Protein AF-A0A8K0HUR5-F1 (afdb_monomer)

pLDDT: mean 83.55, std 10.86, range [45.22, 94.12]

Sequence (112 aa):
MFEAMARDRLAAKKRKRFRTLLDRVYTGRDYFSAVRLILPALDRERGSYGLKESALAAALVDALGLAKDSPDALRLINWRKGGARSGANAGNFALVAAEKIGFLVLSFPPLE

Mean predicted aligned error: 7.66 Å

InterPro domains:
  IPR012308 DNA ligase, ATP-dependent, N-terminal [PF04675] (2-99)
  IPR029710 DNA ligase 4 [PTHR45997] (1-100)
  IPR036599 DNA ligase, ATP-dependent, N-terminal domain superfamily [G3DSA:1.10.3260.10] (1-102)

Foldseek 3Di:
DVVVLVPDPDPVVNVVVVVVCCVPPVVPHDCPVVVCVVCVVPDPVDDDPPDDQQNVLVVLCVVLVPDCPDPLSVCSNQQQDDDPPNPPRRPPNVVSSCVSVVVSVVVDDDDD

Structure (mmCIF, N/CA/C/O backbone):
data_AF-A0A8K0HUR5-F1
#
_entry.id   AF-A0A8K0HUR5-F1
#
loop_
_atom_site.group_PDB
_atom_site.id
_atom_site.type_symbol
_atom_site.label_atom_id
_atom_site.label_alt_id
_atom_site.label_comp_id
_atom_site.label_asym_id
_atom_site.label_entity_id
_atom_site.label_seq_id
_atom_site.pdbx_PDB_ins_code
_atom_site.Cartn_x
_atom_site.Cartn_y
_atom_site.Cartn_z
_atom_site.occupancy
_atom_site.B_iso_or_equiv
_atom_site.auth_seq_id
_atom_site.auth_comp_id
_atom_site.auth_asym_id
_atom_site.auth_atom_id
_atom_site.pdbx_PDB_model_num
ATOM 1 N N . MET A 1 1 ? -4.323 11.394 2.503 1.00 80.44 1 MET A N 1
ATOM 2 C CA . MET A 1 1 ? -4.486 11.403 3.984 1.00 80.44 1 MET A CA 1
ATOM 3 C C . MET A 1 1 ? -3.459 10.507 4.682 1.00 80.44 1 MET A C 1
ATOM 5 O O . MET A 1 1 ? -2.718 11.036 5.505 1.00 80.44 1 MET A O 1
ATOM 9 N N . PHE A 1 2 ? -3.343 9.219 4.332 1.00 84.44 2 PHE A N 1
ATOM 10 C CA . PHE A 1 2 ? -2.330 8.316 4.911 1.00 84.44 2 PHE A CA 1
ATOM 11 C C . PHE A 1 2 ? -0.881 8.774 4.692 1.00 84.44 2 PHE A C 1
ATOM 13 O O . PHE A 1 2 ? -0.094 8.738 5.630 1.00 84.44 2 PHE A O 1
ATOM 20 N N . GLU A 1 3 ? -0.545 9.327 3.524 1.00 86.44 3 GLU A N 1
ATOM 21 C CA . GLU A 1 3 ? 0.781 9.924 3.286 1.00 86.44 3 GLU A CA 1
ATOM 22 C C . GLU A 1 3 ? 1.091 11.077 4.251 1.00 86.44 3 GLU A C 1
ATOM 24 O O . GLU A 1 3 ? 2.185 11.175 4.805 1.00 86.44 3 GLU A O 1
ATOM 29 N N . ALA A 1 4 ? 0.101 11.934 4.515 1.00 85.31 4 ALA A N 1
ATOM 30 C CA . ALA A 1 4 ? 0.247 13.029 5.467 1.00 85.31 4 ALA A CA 1
ATOM 31 C C . ALA A 1 4 ? 0.403 12.510 6.908 1.00 85.31 4 ALA A C 1
ATOM 33 O O . ALA A 1 4 ? 1.169 13.078 7.681 1.00 85.31 4 ALA A O 1
ATOM 34 N N . MET A 1 5 ? -0.272 11.409 7.263 1.00 87.88 5 MET A N 1
ATOM 35 C CA . MET A 1 5 ? -0.074 10.735 8.552 1.00 87.88 5 MET A CA 1
ATOM 36 C C . MET A 1 5 ? 1.300 10.070 8.672 1.00 87.88 5 MET A C 1
ATOM 38 O O . MET A 1 5 ? 1.860 10.062 9.766 1.00 87.88 5 MET A O 1
ATOM 42 N N . ALA A 1 6 ? 1.844 9.516 7.584 1.00 87.12 6 ALA A N 1
ATOM 43 C CA . ALA A 1 6 ? 3.176 8.911 7.573 1.00 87.12 6 ALA A CA 1
ATOM 44 C C . ALA A 1 6 ? 4.271 9.955 7.846 1.00 87.12 6 ALA A C 1
ATOM 46 O O . ALA A 1 6 ? 5.252 9.661 8.525 1.00 87.12 6 ALA A O 1
ATOM 47 N N . ARG A 1 7 ? 4.067 11.195 7.380 1.00 88.44 7 ARG A N 1
ATOM 48 C CA . ARG A 1 7 ? 4.971 12.333 7.623 1.00 88.44 7 ARG A CA 1
ATOM 49 C C . ARG A 1 7 ? 4.824 12.942 9.022 1.00 88.44 7 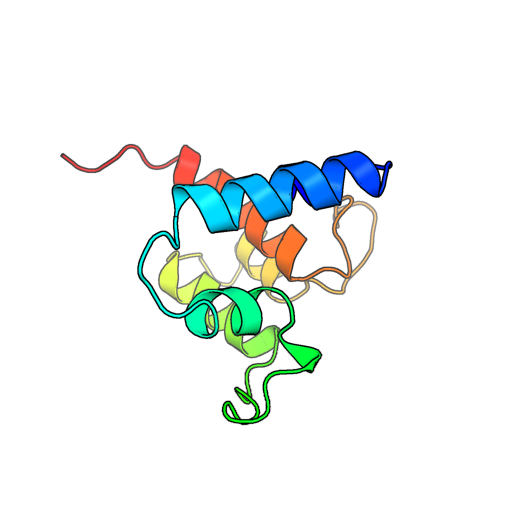ARG A C 1
ATOM 51 O O . ARG A 1 7 ? 5.770 13.539 9.536 1.00 88.44 7 ARG A O 1
ATOM 58 N N . ASP A 1 8 ? 3.658 12.812 9.655 1.00 92.44 8 ASP A N 1
ATOM 59 C CA . ASP A 1 8 ? 3.432 13.346 10.998 1.00 92.44 8 ASP A CA 1
ATOM 60 C C . ASP A 1 8 ? 4.230 12.564 12.050 1.00 92.44 8 ASP A C 1
ATOM 62 O O . ASP A 1 8 ? 4.051 11.362 12.232 1.00 92.44 8 ASP A O 1
ATOM 66 N N . ARG A 1 9 ? 5.063 13.261 12.827 1.00 88.81 9 ARG A N 1
ATOM 67 C CA . ARG A 1 9 ? 5.827 12.642 13.927 1.00 88.81 9 ARG A CA 1
ATOM 68 C C . ARG A 1 9 ? 5.035 12.537 15.232 1.00 88.81 9 ARG A C 1
ATOM 70 O O . ARG A 1 9 ? 5.262 11.633 16.026 1.00 88.81 9 ARG A O 1
ATOM 77 N N . LEU A 1 10 ? 4.076 13.441 15.448 1.00 94.12 10 LEU A N 1
ATOM 78 C CA . LEU A 1 10 ? 3.293 13.506 16.683 1.00 94.12 10 LEU A CA 1
ATOM 79 C C . LEU A 1 10 ? 2.037 12.639 16.594 1.00 94.12 10 LEU A C 1
ATOM 81 O O . LEU A 1 10 ? 1.191 12.837 15.718 1.00 94.12 10 LEU A O 1
ATOM 85 N N . ALA A 1 11 ? 1.852 11.755 17.575 1.00 92.19 11 ALA A N 1
ATOM 86 C CA . ALA A 1 11 ? 0.677 10.890 17.658 1.00 92.19 11 ALA A CA 1
ATOM 87 C C . ALA A 1 11 ? -0.645 11.684 17.701 1.00 92.19 11 ALA A C 1
ATOM 89 O O . ALA A 1 11 ? -1.638 11.265 17.110 1.00 92.19 11 ALA A O 1
ATOM 90 N N . ALA A 1 12 ? -0.656 12.866 18.327 1.00 93.88 12 ALA A N 1
ATOM 91 C CA . ALA A 1 12 ? -1.828 13.744 18.355 1.00 93.88 12 ALA A CA 1
ATOM 92 C C . ALA A 1 12 ? -2.264 14.201 16.951 1.00 93.88 12 ALA A C 1
ATOM 94 O O . ALA A 1 12 ? -3.458 14.203 16.651 1.00 93.88 12 ALA A O 1
ATOM 95 N N . LYS A 1 13 ? -1.308 14.520 16.064 1.00 93.25 13 LYS A N 1
ATOM 96 C CA . LYS A 1 13 ? -1.599 14.902 14.672 1.00 93.25 13 LYS A CA 1
ATOM 97 C C . LYS A 1 13 ? -2.160 13.719 13.882 1.00 93.25 13 LYS A C 1
ATOM 99 O O . LYS A 1 13 ? -3.190 13.868 13.227 1.00 93.25 13 LYS A O 1
ATOM 104 N N . LYS A 1 14 ? -1.566 12.529 14.044 1.00 91.50 14 LYS A N 1
ATOM 105 C CA . LYS A 1 14 ? -2.075 11.282 13.445 1.00 91.50 14 LYS A CA 1
ATOM 106 C C . LYS A 1 14 ? -3.521 11.002 13.868 1.00 91.50 14 LYS A C 1
ATOM 108 O O . LYS A 1 14 ? -4.373 10.793 13.009 1.00 91.50 14 LYS A O 1
ATOM 113 N N . ARG A 1 15 ? -3.820 11.084 15.172 1.00 91.56 15 ARG A N 1
ATOM 114 C CA . ARG A 1 15 ? -5.182 10.910 15.713 1.00 91.56 15 ARG A CA 1
ATOM 115 C C . ARG A 1 15 ? -6.160 11.946 15.169 1.00 91.56 15 ARG A C 1
ATOM 117 O O . ARG A 1 15 ? -7.272 11.583 14.803 1.00 91.56 15 ARG A O 1
ATOM 124 N N . LYS A 1 16 ? -5.750 13.217 15.082 1.00 92.38 16 LYS A N 1
ATOM 125 C CA . LYS A 1 16 ? -6.583 14.283 14.509 1.00 92.38 16 LYS A CA 1
ATOM 126 C C . LYS A 1 16 ? -6.950 13.970 13.058 1.00 92.38 16 LYS A C 1
ATOM 128 O O . LYS A 1 16 ? -8.125 14.017 12.720 1.00 92.38 16 LYS A O 1
ATOM 133 N N . ARG A 1 17 ? -5.975 13.592 12.222 1.00 90.12 17 ARG A N 1
ATOM 134 C CA . ARG A 1 17 ? -6.232 13.221 10.819 1.00 90.12 17 ARG A CA 1
ATOM 135 C C . ARG A 1 17 ? -7.144 12.006 10.697 1.00 90.12 17 ARG A C 1
ATOM 137 O O . ARG A 1 17 ? -8.054 12.033 9.878 1.00 90.12 17 ARG A O 1
ATOM 144 N N . PHE A 1 18 ? -6.912 10.974 11.507 1.00 88.62 18 PHE A N 1
ATOM 145 C CA . PHE A 1 18 ? -7.756 9.780 11.533 1.00 88.62 18 PHE A CA 1
ATOM 146 C C . PHE A 1 18 ? -9.204 10.112 11.901 1.00 88.62 18 PHE A C 1
ATOM 148 O O . PHE A 1 18 ? -10.113 9.730 11.172 1.00 88.62 18 PHE A O 1
ATOM 155 N N . ARG A 1 19 ? -9.414 10.912 12.954 1.00 88.81 19 ARG A N 1
ATOM 156 C CA . ARG A 1 19 ? -10.748 11.394 13.334 1.00 88.81 19 ARG A CA 1
ATOM 157 C C . ARG A 1 19 ? -11.422 12.137 12.179 1.00 88.81 19 ARG A C 1
ATOM 159 O O . ARG A 1 19 ? -12.532 11.802 11.802 1.00 88.81 19 ARG A O 1
ATOM 166 N N . THR A 1 20 ? -10.706 13.065 11.543 1.00 90.06 20 THR A N 1
ATOM 167 C CA . THR A 1 20 ? -11.230 13.805 10.387 1.00 90.06 20 THR A CA 1
ATOM 168 C C . THR A 1 20 ? -11.625 12.897 9.216 1.00 90.06 20 THR A C 1
ATOM 170 O O . THR A 1 20 ? -12.572 13.226 8.512 1.00 90.06 20 THR A O 1
ATOM 173 N N . LEU A 1 21 ? -10.933 11.775 8.982 1.00 86.44 21 LEU A N 1
ATOM 174 C CA . LEU A 1 21 ? -11.336 10.809 7.951 1.00 86.44 21 LEU A CA 1
ATOM 175 C C . LEU A 1 21 ? -12.665 10.140 8.308 1.00 86.44 21 LEU A C 1
ATOM 177 O O . LEU A 1 21 ? -13.554 10.095 7.460 1.00 86.44 21 LEU A O 1
ATOM 181 N N . LEU A 1 22 ? -12.799 9.638 9.538 1.00 86.00 22 LEU A N 1
ATOM 182 C CA . LEU A 1 22 ? -14.029 8.980 9.982 1.00 86.00 22 LEU A CA 1
ATOM 183 C C . LEU A 1 22 ? -15.218 9.947 9.925 1.00 86.00 22 LEU A C 1
ATOM 185 O O . LEU A 1 22 ? -16.229 9.630 9.305 1.00 86.00 22 LEU A O 1
ATOM 189 N N . ASP A 1 23 ? -15.035 11.157 10.457 1.00 86.19 23 ASP A N 1
ATOM 190 C CA . ASP A 1 23 ? -16.083 12.177 10.565 1.00 86.19 23 ASP A CA 1
ATOM 191 C C . ASP A 1 23 ? -16.485 12.799 9.219 1.00 86.19 23 ASP A C 1
ATOM 193 O O . ASP A 1 23 ? -17.532 13.429 9.133 1.00 86.19 23 ASP A O 1
ATOM 197 N N . ARG A 1 24 ? -15.654 12.705 8.170 1.00 84.44 24 ARG A N 1
ATOM 198 C CA . ARG A 1 24 ? -15.970 13.291 6.851 1.00 84.44 24 ARG A CA 1
ATOM 199 C C . ARG A 1 24 ? -16.376 12.271 5.800 1.00 84.44 24 ARG A C 1
ATOM 201 O O . ARG A 1 24 ? -17.156 12.605 4.919 1.00 84.44 24 ARG A O 1
ATOM 208 N N . VAL A 1 25 ? -15.805 11.068 5.837 1.00 81.50 25 VAL A N 1
ATOM 209 C CA . VAL A 1 25 ? -15.978 10.072 4.765 1.00 81.50 25 VAL A CA 1
ATOM 210 C C . VAL A 1 25 ? -16.991 8.995 5.156 1.00 81.50 25 VAL A C 1
ATOM 212 O O . VAL A 1 25 ? -17.767 8.532 4.314 1.00 81.50 25 VAL A O 1
ATOM 215 N N . TYR A 1 26 ? -17.012 8.621 6.436 1.00 79.44 26 TYR A N 1
ATOM 216 C CA . TYR A 1 26 ? -17.796 7.498 6.954 1.00 79.44 26 TYR A CA 1
ATOM 217 C C . TYR A 1 26 ? -18.990 7.935 7.817 1.00 79.44 26 TYR A C 1
ATOM 219 O O . TYR A 1 26 ? -19.506 7.150 8.606 1.00 79.44 26 TYR A O 1
ATOM 227 N N . THR A 1 27 ? -19.491 9.159 7.635 1.00 75.94 27 THR A N 1
ATOM 228 C CA . THR A 1 27 ? -20.730 9.607 8.286 1.00 75.94 27 THR A CA 1
ATOM 229 C C . THR A 1 27 ? -21.912 8.735 7.862 1.00 75.94 27 THR A C 1
ATOM 231 O O . THR A 1 27 ? -22.207 8.597 6.677 1.00 75.94 27 THR A O 1
ATOM 234 N N . GLY A 1 28 ? -22.575 8.110 8.840 1.00 72.88 28 GLY A N 1
ATOM 235 C CA . GLY A 1 28 ? -23.767 7.284 8.611 1.00 72.88 28 GLY A CA 1
ATOM 236 C C . GLY A 1 28 ? -23.515 5.938 7.919 1.00 72.88 28 GLY A C 1
ATOM 237 O O . GLY A 1 28 ? -24.466 5.321 7.448 1.00 72.88 28 GLY A O 1
ATOM 238 N N . ARG A 1 29 ? -22.261 5.475 7.839 1.00 73.88 29 ARG A N 1
ATOM 239 C CA . ARG A 1 29 ? -21.890 4.166 7.278 1.00 73.88 29 ARG A CA 1
ATOM 240 C C . ARG A 1 29 ? -21.129 3.331 8.299 1.00 73.88 29 ARG A C 1
ATOM 242 O O . ARG A 1 29 ? -20.542 3.863 9.235 1.00 73.88 29 ARG A O 1
ATOM 249 N N . ASP A 1 30 ? -21.117 2.020 8.087 1.00 82.75 30 ASP A N 1
ATOM 250 C CA .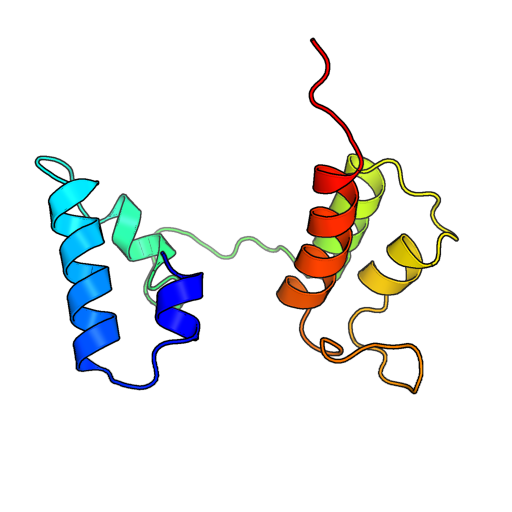 ASP A 1 30 ? -20.286 1.115 8.873 1.00 82.75 30 ASP A CA 1
ATOM 251 C C . ASP A 1 30 ? -18.792 1.424 8.661 1.00 82.75 30 ASP A C 1
ATOM 253 O O . ASP A 1 30 ? -18.293 1.520 7.532 1.00 82.75 30 ASP A O 1
ATOM 257 N N . TYR A 1 31 ? -18.073 1.581 9.771 1.00 85.75 31 TYR A N 1
ATOM 258 C CA . TYR A 1 31 ? -16.641 1.853 9.793 1.00 85.75 31 TYR A CA 1
ATOM 259 C C . TYR A 1 31 ? -15.802 0.629 9.433 1.00 85.75 31 TYR A C 1
ATOM 261 O O . TYR A 1 31 ? -14.629 0.785 9.086 1.00 85.75 31 TYR A O 1
ATOM 269 N N . PHE A 1 32 ? -16.365 -0.579 9.489 1.00 87.06 32 PHE A N 1
ATOM 270 C CA . PHE A 1 32 ? -15.628 -1.820 9.267 1.00 87.06 32 PHE A CA 1
ATOM 271 C C . PHE A 1 32 ? -14.916 -1.858 7.905 1.00 87.06 32 PHE A C 1
ATOM 273 O O . PHE A 1 32 ? -13.765 -2.288 7.800 1.00 87.06 32 PHE A O 1
ATOM 280 N N . SER A 1 33 ? -15.547 -1.327 6.853 1.00 86.31 33 SER A N 1
ATOM 281 C CA . SER A 1 33 ? -14.950 -1.201 5.513 1.00 86.31 33 SER A CA 1
ATOM 282 C C . SER A 1 33 ? -13.708 -0.303 5.479 1.00 86.31 33 SER A C 1
ATOM 284 O O . SER A 1 33 ? -12.769 -0.591 4.742 1.00 86.31 33 SER A O 1
ATOM 286 N N . ALA A 1 34 ? -13.658 0.743 6.309 1.00 86.31 34 ALA A N 1
ATOM 287 C CA . ALA A 1 34 ? -12.481 1.599 6.445 1.00 86.31 34 ALA A CA 1
ATOM 288 C C . ALA A 1 34 ? -11.406 0.933 7.307 1.00 86.31 34 ALA A C 1
ATOM 290 O O . ALA A 1 34 ? -10.234 0.870 6.938 1.00 86.31 34 ALA A O 1
ATOM 291 N N . VAL A 1 35 ? -11.815 0.451 8.483 1.00 87.81 35 VAL A N 1
ATOM 292 C CA . VAL A 1 35 ? -10.911 -0.012 9.539 1.00 87.81 35 VAL A CA 1
ATOM 293 C C . VAL A 1 35 ? -10.112 -1.224 9.079 1.00 87.81 35 VAL A C 1
ATOM 295 O O . VAL A 1 35 ? -8.912 -1.269 9.344 1.00 87.81 35 VAL A O 1
ATOM 298 N N . ARG A 1 36 ? -10.714 -2.140 8.310 1.00 90.31 36 ARG A N 1
ATOM 299 C CA . ARG A 1 36 ? -10.001 -3.310 7.774 1.00 90.31 36 ARG A CA 1
ATOM 300 C C . ARG A 1 36 ? -8.829 -2.946 6.853 1.00 90.31 36 ARG A C 1
ATOM 302 O O . ARG A 1 36 ? -7.828 -3.645 6.828 1.00 90.31 36 ARG A O 1
ATOM 309 N N . LEU A 1 37 ? -8.913 -1.823 6.132 1.00 88.56 37 LEU A N 1
ATOM 310 C CA . LEU A 1 37 ? -7.823 -1.338 5.273 1.00 88.56 37 LEU A CA 1
ATOM 311 C C . LEU A 1 37 ? -6.731 -0.618 6.074 1.00 88.56 37 LEU A C 1
ATOM 313 O O . LEU A 1 37 ? -5.573 -0.590 5.668 1.00 88.56 37 LEU A O 1
ATOM 317 N N . ILE A 1 38 ? -7.101 -0.018 7.206 1.00 88.69 38 ILE A N 1
ATOM 318 C CA . ILE A 1 38 ? -6.191 0.747 8.070 1.00 88.69 38 ILE A CA 1
ATOM 319 C C . ILE A 1 38 ? -5.409 -0.183 8.995 1.00 88.69 38 ILE A C 1
ATOM 321 O O . ILE A 1 38 ? -4.232 0.054 9.262 1.00 88.69 38 ILE A O 1
ATOM 325 N N . LEU A 1 39 ? -6.061 -1.244 9.468 1.00 88.94 39 LEU A N 1
ATOM 326 C CA . LEU A 1 39 ? -5.499 -2.265 10.343 1.00 88.94 39 LEU A CA 1
ATOM 327 C C . LEU A 1 39 ? -5.606 -3.643 9.674 1.00 88.94 39 LEU A C 1
ATOM 329 O O . LEU A 1 39 ? -6.279 -4.526 10.205 1.00 88.94 39 LEU A O 1
ATOM 333 N N . PRO A 1 40 ? -4.926 -3.860 8.533 1.00 89.31 40 PRO A N 1
ATOM 334 C CA . PRO A 1 40 ? -5.055 -5.100 7.767 1.00 89.31 40 PRO A CA 1
ATOM 335 C C . PRO A 1 40 ? -4.612 -6.336 8.557 1.00 89.31 40 PRO A C 1
ATOM 337 O O . PRO A 1 40 ? -5.137 -7.418 8.343 1.00 89.31 40 PRO A O 1
ATOM 340 N N . ALA A 1 41 ? -3.697 -6.181 9.521 1.00 88.19 41 ALA A N 1
ATOM 341 C CA . ALA A 1 41 ? -3.256 -7.271 10.394 1.00 88.19 41 ALA A CA 1
ATOM 342 C C . ALA A 1 41 ? -4.350 -7.790 11.349 1.00 88.19 41 ALA A C 1
ATOM 344 O O . ALA A 1 41 ? -4.192 -8.860 11.932 1.00 88.19 41 ALA A O 1
ATOM 345 N N . LEU A 1 42 ? -5.430 -7.027 11.544 1.00 89.75 42 LEU A N 1
ATOM 346 C CA . LEU A 1 42 ? -6.572 -7.416 12.373 1.00 89.75 42 LEU A CA 1
ATOM 347 C C . LEU A 1 42 ? -7.765 -7.913 11.542 1.00 89.75 42 LEU A C 1
ATOM 349 O O . LEU A 1 42 ? -8.764 -8.326 12.131 1.00 89.75 42 LEU A O 1
ATOM 353 N N . ASP A 1 43 ? -7.685 -7.883 10.207 1.00 89.88 43 ASP A N 1
ATOM 354 C CA . ASP A 1 43 ? -8.724 -8.443 9.341 1.00 89.88 43 ASP A CA 1
ATOM 355 C C . 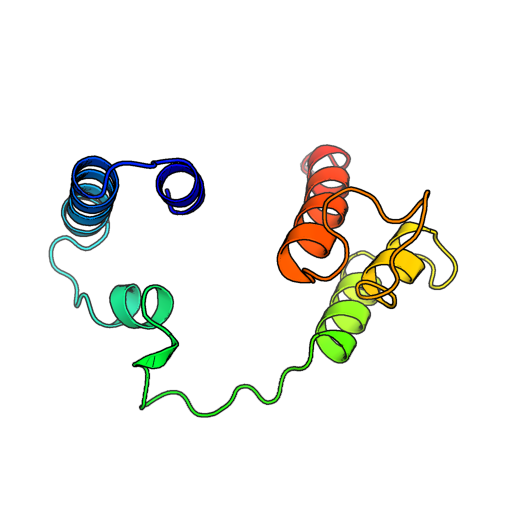ASP A 1 43 ? -8.640 -9.977 9.369 1.00 89.88 43 ASP A C 1
ATOM 357 O O . ASP A 1 43 ? -7.628 -10.566 8.991 1.00 89.88 43 ASP A O 1
ATOM 361 N N . ARG A 1 44 ? -9.698 -10.616 9.877 1.00 88.69 44 ARG A N 1
ATOM 362 C CA . ARG A 1 44 ? -9.819 -12.079 9.984 1.00 88.69 44 ARG A CA 1
ATOM 363 C C . ARG A 1 44 ? -10.817 -12.674 8.996 1.00 88.69 44 ARG A C 1
ATOM 365 O O . ARG A 1 44 ? -10.793 -13.881 8.788 1.00 88.69 44 ARG A O 1
ATOM 372 N N . GLU A 1 45 ? -11.704 -11.858 8.426 1.00 90.00 45 GLU A N 1
ATOM 373 C CA . GLU A 1 45 ? -12.673 -12.328 7.426 1.00 90.00 45 GLU A CA 1
ATOM 374 C C . GLU A 1 45 ? -11.988 -12.544 6.085 1.00 90.00 45 GLU A C 1
ATOM 376 O O . GLU A 1 45 ? -12.324 -13.455 5.327 1.00 90.00 45 GLU A O 1
ATOM 381 N N . ARG A 1 46 ? -11.007 -11.692 5.787 1.00 85.00 46 ARG A N 1
ATOM 382 C CA . ARG A 1 46 ? -10.262 -11.767 4.549 1.00 85.00 46 ARG A CA 1
ATOM 383 C C . ARG A 1 46 ? -9.065 -12.695 4.733 1.00 85.00 46 ARG A C 1
ATOM 385 O O . ARG A 1 46 ? -8.115 -12.378 5.441 1.00 85.00 46 ARG A O 1
ATOM 392 N N . GLY A 1 47 ? -9.125 -13.862 4.093 1.00 85.19 47 GLY A N 1
ATOM 393 C CA . GLY A 1 47 ? -7.998 -14.792 4.033 1.00 85.19 47 GLY A CA 1
ATOM 394 C C . GLY A 1 47 ? -6.766 -14.183 3.348 1.00 85.19 47 GLY A C 1
ATOM 395 O O . GLY A 1 47 ? -6.790 -13.060 2.841 1.00 85.19 47 GLY A O 1
ATOM 396 N N . SER A 1 48 ? -5.669 -14.944 3.302 1.00 82.75 48 SER A N 1
ATOM 397 C CA . SER A 1 48 ? -4.463 -14.515 2.584 1.00 82.75 48 SER A CA 1
ATOM 398 C C . SER A 1 48 ? -4.773 -14.250 1.112 1.00 82.75 48 SER A C 1
ATOM 400 O O . SER A 1 48 ? -5.354 -15.094 0.434 1.00 82.75 48 SER A O 1
ATOM 402 N N . TYR A 1 49 ? -4.314 -13.108 0.597 1.00 87.94 49 TYR A N 1
ATOM 403 C CA . TYR A 1 49 ? -4.431 -12.798 -0.828 1.00 87.94 49 TYR A CA 1
ATOM 404 C C . TYR A 1 49 ? -3.591 -13.729 -1.713 1.00 87.94 49 TYR A C 1
ATOM 406 O O . TYR A 1 49 ? -3.792 -13.758 -2.921 1.00 87.94 49 TYR A O 1
ATOM 414 N N . GLY A 1 50 ? -2.601 -14.435 -1.151 1.00 86.88 50 GLY A N 1
ATOM 415 C CA . GLY A 1 50 ? -1.669 -15.258 -1.933 1.00 86.88 50 GLY A CA 1
ATOM 416 C C . GLY A 1 50 ? -0.784 -14.459 -2.903 1.00 86.88 50 GLY A C 1
ATOM 417 O O . GLY A 1 50 ? -0.085 -15.047 -3.725 1.00 86.88 50 GLY A O 1
ATOM 418 N N . LEU A 1 51 ? -0.789 -13.126 -2.809 1.00 89.31 51 LEU A N 1
ATOM 419 C CA . LEU A 1 51 ? -0.060 -12.231 -3.702 1.00 89.31 51 LEU A CA 1
ATOM 420 C C . LEU A 1 51 ? 1.337 -11.941 -3.154 1.00 89.31 51 LEU A C 1
ATOM 422 O O . LEU A 1 51 ? 1.494 -11.361 -2.081 1.00 89.31 51 LEU A O 1
ATOM 426 N N . LYS A 1 52 ? 2.354 -12.325 -3.927 1.00 92.12 52 LYS A N 1
ATOM 427 C CA . LYS A 1 52 ? 3.756 -11.965 -3.685 1.00 92.12 52 LYS A CA 1
ATOM 428 C C . LYS A 1 52 ? 4.138 -10.751 -4.523 1.00 92.12 52 LYS A C 1
ATOM 430 O O . LYS A 1 52 ? 3.577 -10.520 -5.594 1.00 92.12 52 LYS A O 1
ATOM 435 N N . GLU A 1 53 ? 5.161 -10.025 -4.089 1.00 93.06 53 GLU A N 1
ATOM 436 C CA . GLU A 1 53 ? 5.656 -8.835 -4.787 1.00 93.06 53 GLU A CA 1
ATOM 437 C C . GLU A 1 53 ? 6.140 -9.154 -6.208 1.00 93.06 53 GLU A C 1
ATOM 439 O O . GLU A 1 53 ? 6.022 -8.318 -7.094 1.00 93.06 53 GLU A O 1
ATOM 444 N N . SER A 1 54 ? 6.630 -10.373 -6.461 1.00 90.56 54 SER A N 1
ATOM 445 C CA . SER A 1 54 ? 7.026 -10.813 -7.806 1.00 90.56 54 SER A CA 1
ATOM 446 C C . SER A 1 54 ? 5.848 -10.894 -8.779 1.00 90.56 54 SER A C 1
ATOM 448 O O . SER A 1 54 ? 5.972 -10.466 -9.923 1.00 90.56 54 SER A O 1
ATOM 450 N N . ALA A 1 55 ? 4.703 -11.412 -8.326 1.00 93.12 55 ALA A N 1
ATOM 451 C CA . ALA A 1 55 ? 3.490 -11.484 -9.136 1.00 93.12 55 ALA A CA 1
ATOM 452 C C . ALA A 1 55 ? 2.919 -10.082 -9.389 1.00 93.12 55 ALA A C 1
ATOM 454 O O . ALA A 1 55 ? 2.526 -9.768 -10.508 1.00 93.12 55 ALA A O 1
ATOM 455 N N . LEU A 1 56 ? 2.950 -9.215 -8.370 1.00 93.31 56 LEU A N 1
ATOM 456 C CA . LEU A 1 56 ? 2.557 -7.812 -8.512 1.00 93.31 56 LEU A CA 1
ATOM 457 C C . LEU A 1 56 ? 3.469 -7.055 -9.485 1.00 93.31 56 LEU A C 1
ATOM 459 O O . LEU A 1 56 ? 2.973 -6.289 -10.300 1.00 93.31 56 LEU A O 1
ATOM 463 N N . ALA A 1 57 ? 4.785 -7.278 -9.437 1.00 92.25 57 ALA A N 1
ATOM 464 C CA . ALA A 1 57 ? 5.726 -6.655 -10.363 1.00 92.25 57 ALA A CA 1
ATOM 465 C C . ALA A 1 57 ? 5.428 -7.040 -11.819 1.00 92.25 57 ALA A C 1
ATOM 467 O O . ALA A 1 57 ? 5.381 -6.161 -12.673 1.00 92.25 57 ALA A O 1
ATOM 468 N N . ALA A 1 58 ? 5.188 -8.328 -12.088 1.00 91.88 58 ALA A N 1
ATOM 469 C CA . ALA A 1 58 ? 4.824 -8.801 -13.422 1.00 91.88 58 ALA A CA 1
ATOM 470 C C . ALA A 1 58 ? 3.507 -8.174 -13.903 1.00 91.88 58 ALA A C 1
ATOM 472 O O . ALA A 1 58 ? 3.468 -7.585 -14.978 1.00 91.88 58 ALA A O 1
ATOM 473 N N . ALA A 1 59 ? 2.470 -8.198 -13.059 1.00 92.25 59 ALA A N 1
ATOM 474 C CA . ALA A 1 59 ? 1.179 -7.599 -13.384 1.00 92.25 59 ALA A CA 1
ATOM 475 C C . ALA A 1 59 ? 1.281 -6.092 -13.674 1.00 92.25 59 ALA A C 1
ATOM 477 O O . ALA A 1 59 ? 0.618 -5.598 -14.579 1.00 92.25 59 ALA A O 1
ATOM 478 N N . LEU A 1 60 ? 2.121 -5.356 -12.936 1.00 91.06 60 LEU A N 1
ATOM 479 C CA . LEU A 1 60 ? 2.360 -3.932 -13.182 1.00 91.06 60 LEU A CA 1
ATOM 480 C C . LEU A 1 60 ? 3.114 -3.683 -14.492 1.00 91.06 60 LEU A C 1
ATOM 482 O O . LEU A 1 60 ? 2.762 -2.759 -15.214 1.00 91.06 60 LEU A O 1
ATOM 486 N N . VAL A 1 61 ? 4.133 -4.487 -14.806 1.00 91.44 61 VAL A N 1
ATOM 487 C CA . VAL A 1 61 ? 4.871 -4.389 -16.078 1.00 91.44 61 VAL A CA 1
ATOM 488 C C . VAL A 1 61 ? 3.929 -4.602 -17.259 1.00 91.44 61 VAL A C 1
ATOM 490 O O . VAL A 1 61 ? 3.937 -3.796 -18.188 1.00 91.44 61 VAL A O 1
ATOM 493 N N . ASP A 1 62 ? 3.078 -5.625 -17.178 1.00 91.50 62 ASP A N 1
ATOM 494 C CA . ASP A 1 62 ? 2.105 -5.943 -18.221 1.00 91.50 62 ASP A CA 1
ATOM 495 C C . ASP A 1 62 ? 1.022 -4.855 -18.335 1.00 91.50 62 ASP A C 1
ATOM 497 O O . ASP A 1 62 ? 0.737 -4.382 -19.433 1.00 91.50 62 ASP A O 1
ATOM 501 N N . ALA A 1 63 ? 0.458 -4.395 -17.211 1.00 90.44 63 ALA A N 1
ATOM 502 C CA . ALA A 1 63 ? -0.598 -3.377 -17.198 1.00 90.44 63 ALA A CA 1
ATOM 503 C C . ALA A 1 63 ? -0.126 -1.998 -17.688 1.00 90.44 63 ALA A C 1
ATOM 505 O O . ALA A 1 63 ? -0.912 -1.248 -18.263 1.00 90.44 63 ALA A O 1
ATOM 506 N N . LEU A 1 64 ? 1.144 -1.656 -17.459 1.00 88.19 64 LEU A N 1
ATOM 507 C CA . LEU A 1 64 ? 1.749 -0.402 -17.914 1.00 88.19 64 LEU A CA 1
ATOM 508 C C . LEU A 1 64 ? 2.353 -0.506 -19.324 1.00 88.19 64 LEU A C 1
ATOM 510 O O . LEU A 1 64 ? 2.866 0.488 -19.832 1.00 88.19 64 LEU A O 1
ATOM 514 N N . GLY A 1 65 ? 2.335 -1.693 -19.943 1.00 88.31 65 GLY A N 1
ATOM 515 C CA . GLY A 1 65 ? 2.924 -1.921 -21.263 1.00 88.31 65 GLY A CA 1
ATOM 516 C C . GLY A 1 65 ? 4.440 -1.70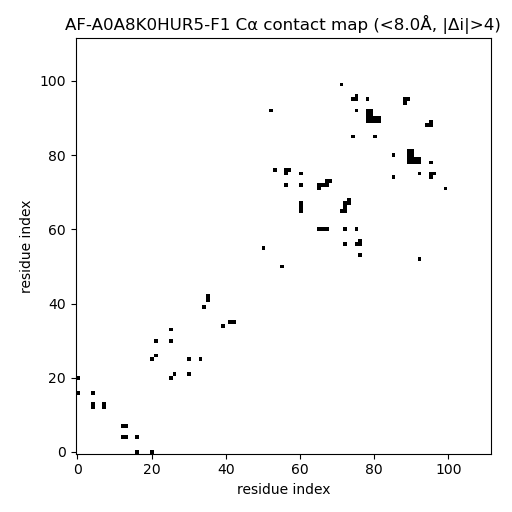5 -21.305 1.00 88.31 65 GLY A C 1
ATOM 517 O O . GLY A 1 65 ? 4.981 -1.316 -22.339 1.00 88.31 65 GLY A O 1
ATOM 518 N N . LEU A 1 66 ? 5.139 -1.917 -20.185 1.00 88.62 66 LEU A N 1
ATOM 519 C CA . LEU A 1 66 ? 6.585 -1.721 -20.122 1.00 88.62 66 LEU A CA 1
ATOM 520 C C . LEU A 1 66 ? 7.303 -2.846 -20.871 1.00 88.62 66 LEU A C 1
ATOM 522 O O . LEU A 1 66 ? 7.027 -4.030 -20.669 1.00 88.62 66 LEU A O 1
ATOM 526 N N . ALA A 1 67 ? 8.299 -2.487 -21.682 1.00 89.75 67 ALA A N 1
ATOM 527 C CA . ALA A 1 67 ? 9.199 -3.479 -22.252 1.00 89.75 67 ALA A CA 1
ATOM 528 C C . ALA A 1 67 ? 9.922 -4.232 -21.119 1.00 89.75 67 ALA A C 1
ATOM 530 O O . ALA A 1 67 ? 10.366 -3.627 -20.138 1.00 89.75 67 ALA A O 1
ATOM 531 N N . LYS A 1 68 ? 10.029 -5.561 -21.231 1.00 87.56 68 LYS A N 1
ATOM 532 C CA . LYS A 1 68 ? 10.539 -6.437 -20.153 1.00 87.56 68 LYS A CA 1
ATOM 533 C C . LYS A 1 68 ? 11.994 -6.149 -19.771 1.00 87.56 68 LYS A C 1
ATOM 535 O O . LYS A 1 68 ? 12.409 -6.424 -18.649 1.00 87.56 68 LYS A O 1
ATOM 540 N N . ASP A 1 69 ? 12.754 -5.608 -20.709 1.00 89.19 69 ASP A N 1
ATOM 541 C CA . ASP A 1 69 ? 14.148 -5.189 -20.600 1.00 89.19 69 ASP A CA 1
ATOM 542 C C . ASP A 1 69 ? 14.308 -3.710 -20.215 1.00 89.19 69 ASP A C 1
ATOM 544 O O . ASP A 1 69 ? 15.426 -3.255 -19.965 1.00 89.19 69 ASP A O 1
ATOM 548 N N . SER A 1 70 ? 13.207 -2.958 -20.116 1.00 89.75 70 SER A N 1
ATOM 549 C CA . SER A 1 70 ? 13.260 -1.559 -19.709 1.00 89.75 70 SER A CA 1
ATOM 550 C C . SER A 1 70 ? 13.837 -1.419 -18.292 1.00 89.75 70 SER A C 1
ATOM 552 O O . SER A 1 70 ? 13.587 -2.264 -17.420 1.00 89.75 70 SER A O 1
ATOM 554 N N . PRO A 1 71 ? 14.575 -0.330 -18.007 1.00 87.69 71 PRO A N 1
ATOM 555 C CA . PRO A 1 71 ? 15.115 -0.078 -16.674 1.00 87.69 71 PRO A CA 1
ATOM 556 C C . PRO A 1 71 ? 14.045 -0.095 -15.576 1.00 87.69 71 PRO A C 1
ATOM 558 O O . PRO A 1 71 ? 14.313 -0.557 -14.466 1.00 87.69 71 PRO A O 1
ATOM 561 N N . ASP A 1 72 ? 12.831 0.363 -15.886 1.00 86.88 72 ASP A N 1
ATOM 562 C CA . ASP A 1 72 ? 11.720 0.421 -14.939 1.00 86.88 72 ASP A CA 1
ATOM 563 C C . ASP A 1 72 ? 11.115 -0.961 -14.672 1.00 86.88 72 ASP A C 1
ATOM 565 O O . ASP A 1 72 ? 10.921 -1.317 -13.506 1.00 86.88 72 ASP A O 1
ATOM 569 N N . ALA A 1 73 ? 10.919 -1.790 -15.706 1.00 89.56 73 ALA A N 1
ATOM 570 C CA . ALA A 1 73 ? 10.487 -3.177 -15.525 1.00 89.56 73 ALA A CA 1
ATOM 571 C C . ALA A 1 73 ? 11.522 -3.983 -14.729 1.00 89.56 73 ALA A C 1
ATOM 573 O O . ALA A 1 73 ? 11.191 -4.642 -13.739 1.00 89.56 73 ALA A O 1
ATOM 574 N N . LEU A 1 74 ? 12.805 -3.862 -15.086 1.00 89.88 74 LEU A N 1
ATOM 575 C CA . LEU A 1 74 ? 13.894 -4.510 -14.359 1.00 89.88 74 LEU A CA 1
ATOM 576 C C . LEU A 1 74 ? 13.976 -4.033 -12.908 1.00 89.88 74 LEU A C 1
ATOM 578 O O . LEU A 1 74 ? 14.293 -4.837 -12.025 1.00 89.88 74 LEU A O 1
ATOM 582 N N . ARG A 1 75 ? 13.672 -2.756 -12.642 1.00 87.69 75 ARG A N 1
ATOM 583 C CA . ARG A 1 75 ? 13.654 -2.196 -11.290 1.00 87.69 75 ARG A CA 1
ATOM 584 C C . ARG A 1 75 ? 12.490 -2.725 -10.455 1.00 87.69 75 ARG A C 1
ATOM 586 O O . ARG A 1 75 ? 12.716 -3.039 -9.287 1.00 87.69 75 ARG A O 1
ATOM 593 N N . LEU A 1 76 ? 11.294 -2.854 -11.032 1.00 89.12 76 LEU A N 1
ATOM 594 C CA . LEU A 1 76 ? 10.123 -3.445 -10.372 1.00 89.12 76 LEU A CA 1
ATOM 595 C C . LEU A 1 76 ? 10.361 -4.922 -10.038 1.00 89.12 76 LEU A C 1
ATOM 597 O O . LEU A 1 76 ? 10.117 -5.351 -8.911 1.00 89.12 76 LEU A O 1
ATOM 601 N N . ILE A 1 77 ? 10.905 -5.686 -10.988 1.00 89.69 77 ILE A N 1
ATOM 602 C CA . ILE A 1 77 ? 11.205 -7.113 -10.808 1.00 89.69 77 ILE A CA 1
ATOM 603 C C . ILE A 1 77 ? 12.313 -7.303 -9.761 1.00 89.69 77 ILE A C 1
ATOM 605 O O . ILE A 1 77 ? 12.201 -8.137 -8.863 1.00 89.69 77 ILE A O 1
ATOM 609 N N . ASN A 1 78 ? 13.376 -6.498 -9.829 1.00 89.00 78 ASN A N 1
ATOM 610 C CA . ASN A 1 78 ? 14.523 -6.569 -8.922 1.00 89.00 78 ASN A CA 1
ATOM 611 C C . ASN A 1 78 ? 14.453 -5.529 -7.789 1.00 89.00 78 ASN A C 1
ATOM 613 O O . ASN A 1 78 ? 15.474 -4.956 -7.400 1.00 89.00 78 ASN A O 1
ATOM 617 N N . TRP A 1 79 ? 13.270 -5.288 -7.223 1.00 88.44 79 TRP A N 1
ATOM 618 C CA . TRP A 1 79 ? 13.051 -4.246 -6.210 1.00 88.44 79 TRP A CA 1
ATOM 619 C C . TRP A 1 79 ? 13.919 -4.400 -4.944 1.00 88.44 79 TRP A C 1
ATOM 621 O O . TRP A 1 79 ? 14.252 -3.409 -4.287 1.00 88.44 79 TRP A O 1
ATOM 631 N N . ARG A 1 80 ? 14.325 -5.639 -4.619 1.00 85.19 80 ARG A N 1
ATOM 632 C CA . ARG A 1 80 ? 15.212 -5.964 -3.485 1.00 85.19 80 ARG A CA 1
ATOM 633 C C . ARG A 1 80 ? 16.686 -5.665 -3.751 1.00 85.19 80 ARG A C 1
ATOM 635 O O . ARG A 1 80 ? 17.429 -5.498 -2.789 1.00 85.19 80 ARG A O 1
ATOM 642 N N . LYS A 1 81 ? 17.133 -5.630 -5.014 1.00 79.69 81 LYS A N 1
ATOM 643 C CA . LYS A 1 81 ? 18.548 -5.377 -5.317 1.00 79.69 81 LYS A CA 1
ATOM 644 C C . LYS A 1 81 ? 18.891 -3.948 -4.888 1.00 79.69 81 LYS A C 1
ATOM 646 O O . LYS A 1 81 ? 18.204 -3.001 -5.276 1.00 79.69 81 LYS A O 1
ATOM 651 N N . GLY A 1 82 ? 19.909 -3.840 -4.037 1.00 64.75 82 GLY A N 1
ATOM 652 C CA . GLY A 1 82 ? 20.541 -2.591 -3.626 1.00 64.75 82 GLY A CA 1
ATOM 653 C C . GLY A 1 82 ? 21.812 -2.330 -4.438 1.00 64.75 82 GLY A C 1
ATOM 654 O O . GLY A 1 82 ? 22.395 -3.249 -5.010 1.00 64.75 82 GLY A O 1
ATOM 655 N N . GLY A 1 83 ? 22.233 -1.069 -4.511 1.00 64.19 83 GLY A N 1
ATOM 656 C CA . GLY A 1 83 ? 23.423 -0.631 -5.244 1.00 64.19 83 GLY A CA 1
ATOM 657 C C . GLY A 1 83 ? 23.326 0.841 -5.638 1.00 64.19 83 GLY A C 1
ATOM 658 O O . GLY A 1 83 ? 22.260 1.441 -5.505 1.00 64.19 83 GLY A O 1
ATOM 659 N N . ALA A 1 84 ? 24.408 1.413 -6.173 1.00 61.62 84 ALA A N 1
ATOM 660 C CA . ALA A 1 84 ? 24.496 2.844 -6.505 1.00 61.62 84 ALA A CA 1
ATOM 661 C C . ALA A 1 84 ? 23.360 3.353 -7.421 1.00 61.62 84 ALA A C 1
ATOM 663 O O . ALA A 1 84 ? 22.974 4.513 -7.342 1.00 61.62 84 ALA A O 1
ATOM 664 N N . ARG A 1 85 ? 22.783 2.473 -8.255 1.00 62.97 85 ARG A N 1
ATOM 665 C CA . ARG A 1 85 ? 21.660 2.776 -9.166 1.00 62.97 85 ARG A CA 1
ATOM 666 C C . ARG A 1 85 ? 20.270 2.403 -8.625 1.00 62.97 85 ARG A C 1
ATOM 668 O O . ARG A 1 85 ? 19.285 2.560 -9.333 1.00 62.97 85 ARG A O 1
ATOM 675 N N . SER A 1 86 ? 20.167 1.880 -7.402 1.00 63.88 86 SER A N 1
ATOM 676 C CA . SER A 1 86 ? 18.904 1.333 -6.872 1.00 63.88 86 SER A CA 1
ATOM 677 C C . SER A 1 86 ? 18.003 2.381 -6.203 1.00 63.88 86 SER A C 1
ATOM 679 O O . SER A 1 86 ? 16.869 2.069 -5.854 1.00 63.88 86 SER A O 1
ATOM 681 N N . GLY A 1 87 ? 18.450 3.631 -6.062 1.00 68.12 87 GLY A N 1
ATOM 682 C CA . GLY A 1 87 ? 17.655 4.699 -5.446 1.00 68.12 87 GLY A CA 1
ATOM 683 C C . GLY A 1 87 ? 17.373 4.475 -3.952 1.00 68.12 87 GLY A C 1
ATOM 684 O O . GLY A 1 87 ? 17.669 3.422 -3.385 1.00 68.12 87 GLY A O 1
ATOM 685 N N . ALA A 1 88 ? 16.787 5.479 -3.298 1.00 77.19 88 ALA A N 1
ATOM 686 C CA . ALA A 1 88 ? 16.564 5.484 -1.846 1.00 77.19 88 ALA A CA 1
ATOM 687 C C . ALA A 1 88 ? 15.524 4.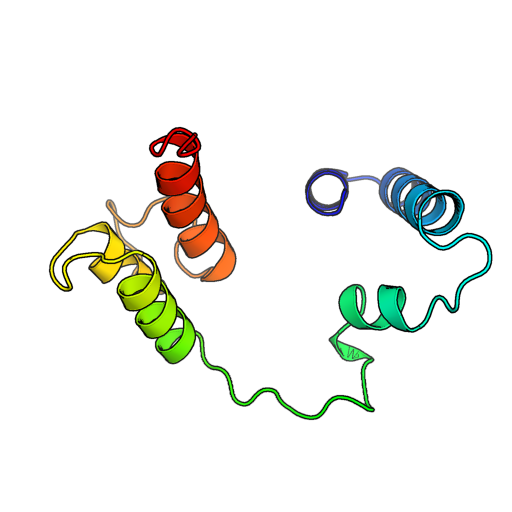451 -1.358 1.00 77.19 88 ALA A C 1
ATOM 689 O O . ALA A 1 88 ? 15.475 4.143 -0.171 1.00 77.19 88 ALA A O 1
ATOM 690 N N . ASN A 1 89 ? 14.711 3.902 -2.267 1.00 83.12 89 ASN A N 1
ATOM 691 C CA . ASN A 1 89 ? 13.565 3.043 -1.948 1.00 83.12 89 ASN A CA 1
ATOM 692 C C . ASN A 1 89 ? 13.860 1.530 -2.043 1.00 83.12 89 ASN A C 1
ATOM 694 O O . ASN A 1 89 ? 12.945 0.712 -1.936 1.00 83.12 89 ASN A O 1
ATOM 698 N N . ALA A 1 90 ? 15.116 1.127 -2.271 1.00 83.94 90 ALA A N 1
ATOM 699 C CA . ALA A 1 90 ? 15.481 -0.286 -2.396 1.00 83.94 90 ALA A CA 1
ATOM 700 C C . ALA A 1 90 ? 15.089 -1.108 -1.160 1.00 83.94 90 ALA A C 1
ATOM 702 O O . ALA A 1 90 ? 15.294 -0.690 -0.026 1.00 83.94 90 ALA A O 1
ATOM 703 N N . GLY A 1 91 ? 14.511 -2.290 -1.394 1.00 85.00 91 GLY A N 1
ATOM 704 C CA . GLY A 1 91 ? 13.989 -3.129 -0.313 1.00 85.00 91 GLY A CA 1
ATOM 705 C C . GLY A 1 91 ? 12.586 -2.750 0.177 1.00 85.00 91 GLY A C 1
ATOM 706 O O . GLY A 1 91 ? 12.091 -3.390 1.101 1.00 85.00 91 GLY A O 1
ATOM 707 N N . ASN A 1 92 ? 11.902 -1.792 -0.459 1.00 89.12 92 ASN A N 1
ATOM 708 C CA 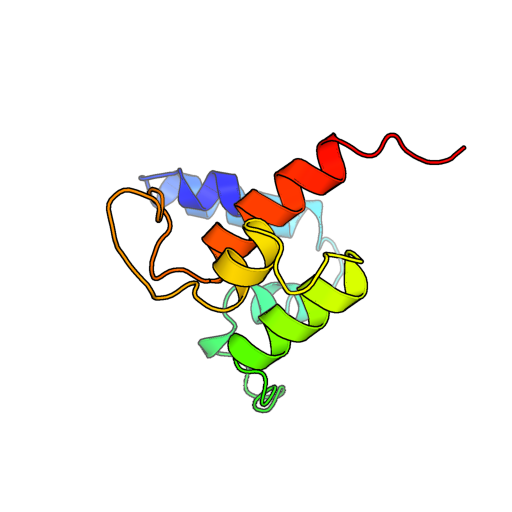. ASN A 1 92 ? 10.477 -1.534 -0.246 1.00 89.12 92 ASN A CA 1
ATOM 709 C C . ASN A 1 92 ? 9.725 -1.517 -1.585 1.00 89.12 92 ASN A C 1
ATOM 711 O O . ASN A 1 92 ? 9.715 -0.509 -2.290 1.00 89.12 92 ASN A O 1
ATOM 715 N N . PHE A 1 93 ? 9.077 -2.636 -1.927 1.00 90.81 93 PHE A N 1
ATOM 716 C CA . PHE A 1 93 ? 8.362 -2.783 -3.198 1.00 90.81 93 PHE A CA 1
ATOM 717 C C . PHE A 1 93 ? 7.313 -1.688 -3.423 1.00 90.81 93 PHE A C 1
ATOM 719 O O . PHE A 1 93 ? 7.253 -1.131 -4.512 1.00 90.81 93 PHE A O 1
ATOM 726 N N . ALA A 1 94 ? 6.526 -1.337 -2.400 1.00 90.06 94 ALA A N 1
ATOM 727 C CA . ALA A 1 94 ? 5.454 -0.352 -2.536 1.00 90.06 94 ALA A CA 1
ATOM 728 C C . ALA A 1 94 ? 5.987 1.038 -2.910 1.00 90.06 94 ALA A C 1
ATOM 730 O O . ALA A 1 94 ? 5.414 1.705 -3.767 1.00 90.06 94 ALA A O 1
ATOM 731 N N . LEU A 1 95 ? 7.106 1.460 -2.310 1.00 88.81 95 LEU A N 1
ATOM 732 C CA . LEU A 1 95 ? 7.732 2.742 -2.638 1.00 88.81 95 LEU A CA 1
ATOM 733 C C . LEU A 1 95 ? 8.409 2.721 -4.012 1.00 88.81 95 LEU A C 1
ATOM 735 O O . LEU A 1 95 ? 8.278 3.687 -4.758 1.00 88.81 95 LEU A O 1
ATOM 739 N N . VAL A 1 96 ? 9.077 1.619 -4.373 1.00 89.38 96 VAL A N 1
ATOM 740 C CA . VAL A 1 96 ? 9.655 1.446 -5.718 1.00 89.38 96 VAL A CA 1
ATOM 741 C C . VAL A 1 96 ? 8.560 1.488 -6.785 1.00 89.38 96 VAL A C 1
ATOM 743 O O . VAL A 1 96 ? 8.707 2.180 -7.787 1.00 89.38 96 VAL A O 1
ATOM 746 N N . ALA A 1 97 ? 7.444 0.794 -6.563 1.00 89.94 97 ALA A N 1
ATOM 747 C CA . ALA A 1 97 ? 6.310 0.805 -7.476 1.00 89.94 97 ALA A CA 1
ATOM 748 C C . ALA A 1 97 ? 5.675 2.196 -7.577 1.00 89.94 97 ALA A C 1
ATOM 750 O O . ALA A 1 97 ? 5.444 2.671 -8.684 1.00 89.94 97 ALA A O 1
ATOM 751 N N . ALA A 1 98 ? 5.454 2.882 -6.451 1.00 87.69 98 ALA A N 1
ATOM 752 C CA . ALA A 1 98 ? 4.883 4.228 -6.441 1.00 87.69 98 ALA A CA 1
ATOM 753 C C . ALA A 1 98 ? 5.755 5.248 -7.190 1.00 87.69 98 ALA A C 1
ATOM 755 O O . ALA A 1 98 ? 5.223 6.084 -7.913 1.00 87.69 98 ALA A O 1
ATOM 756 N N . GLU A 1 99 ? 7.082 5.163 -7.067 1.00 85.56 99 GLU A N 1
ATOM 757 C CA . GLU A 1 99 ? 8.019 6.016 -7.808 1.00 85.56 99 GLU A CA 1
ATOM 758 C C . GLU A 1 99 ? 7.874 5.832 -9.327 1.00 85.56 99 GLU A C 1
ATOM 760 O O . GLU A 1 99 ? 7.817 6.809 -10.071 1.00 85.56 99 GLU A O 1
ATOM 765 N N . LYS A 1 100 ? 7.765 4.580 -9.787 1.00 83.88 100 LYS A N 1
ATOM 766 C CA . LYS A 1 100 ? 7.703 4.249 -11.219 1.00 83.88 100 LYS A CA 1
ATOM 767 C C . LYS A 1 100 ? 6.328 4.477 -11.833 1.00 83.88 100 LYS A C 1
ATOM 769 O O . LYS A 1 100 ? 6.232 5.058 -12.908 1.00 83.88 100 LYS A O 1
ATOM 774 N N . ILE A 1 101 ? 5.267 4.098 -11.125 1.00 81.94 101 ILE A N 1
ATOM 775 C CA . ILE A 1 101 ? 3.884 4.352 -11.546 1.00 81.94 101 ILE A CA 1
ATOM 776 C C . ILE A 1 101 ? 3.591 5.853 -11.512 1.00 81.94 101 ILE A C 1
ATOM 778 O O . ILE A 1 101 ? 3.026 6.387 -12.460 1.00 81.94 101 ILE A O 1
ATOM 782 N N . GLY A 1 102 ? 3.986 6.545 -10.438 1.00 69.88 102 GLY A N 1
ATOM 783 C CA . GLY A 1 102 ? 3.727 7.974 -10.270 1.00 69.88 102 GLY A CA 1
ATOM 784 C C . GLY A 1 102 ? 4.368 8.814 -11.370 1.00 69.88 102 GLY A C 1
ATOM 785 O O . GLY A 1 102 ? 3.735 9.735 -11.87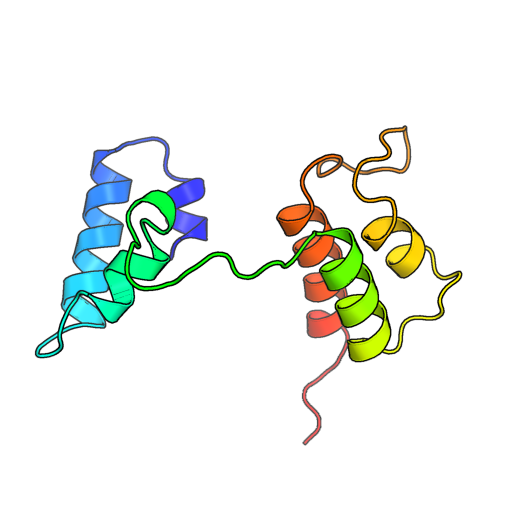7 1.00 69.88 102 GLY A O 1
ATOM 786 N N . PHE A 1 103 ? 5.583 8.459 -11.795 1.00 65.75 103 PHE A N 1
ATOM 787 C CA . PHE A 1 103 ? 6.232 9.116 -12.927 1.00 65.75 103 PHE A CA 1
ATOM 788 C C . PHE A 1 103 ? 5.474 8.885 -14.241 1.00 65.75 103 PHE A C 1
ATOM 790 O O . PHE A 1 103 ? 5.277 9.828 -15.006 1.00 65.75 103 PHE A O 1
ATOM 797 N N . LEU A 1 104 ? 4.990 7.663 -14.484 1.00 63.69 104 LEU A N 1
ATOM 798 C CA . LEU A 1 104 ? 4.251 7.339 -15.704 1.00 63.69 104 LEU A CA 1
ATOM 799 C C . LEU A 1 104 ? 2.900 8.066 -15.766 1.00 63.69 104 LEU A C 1
ATOM 801 O O . LEU A 1 104 ? 2.599 8.704 -16.766 1.00 63.69 104 LEU A O 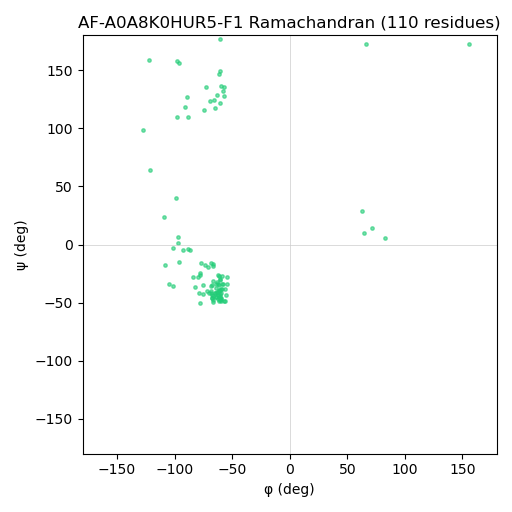1
ATOM 805 N N . VAL A 1 105 ? 2.111 8.034 -14.687 1.00 60.69 105 VAL A N 1
ATOM 806 C CA . VAL A 1 105 ? 0.774 8.659 -14.636 1.00 60.69 105 VAL A CA 1
ATOM 807 C C . VAL A 1 105 ? 0.844 10.179 -14.806 1.00 60.69 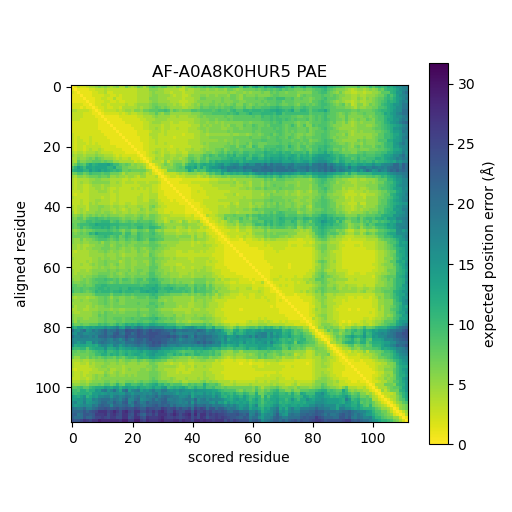105 VAL A C 1
ATOM 809 O O . VAL A 1 105 ? -0.050 10.765 -15.401 1.00 60.69 105 VAL A O 1
ATOM 812 N N . LEU A 1 106 ? 1.912 10.825 -14.332 1.00 60.53 106 LEU A N 1
ATOM 813 C CA . LEU A 1 106 ? 2.135 12.258 -14.557 1.00 60.53 106 LEU A CA 1
ATOM 814 C C . LEU A 1 106 ? 2.644 12.582 -15.971 1.00 60.53 106 LEU A C 1
ATOM 816 O O . LEU A 1 106 ? 2.601 13.741 -16.375 1.00 60.53 106 LEU A O 1
ATOM 820 N N . SER A 1 107 ? 3.133 11.581 -16.706 1.00 60.28 107 SER A N 1
ATOM 821 C CA . SER A 1 107 ? 3.669 11.736 -18.064 1.00 60.28 107 SER A CA 1
ATOM 822 C C . SER A 1 107 ? 2.643 11.421 -19.157 1.00 60.28 107 SER A C 1
ATOM 824 O O . SER A 1 107 ? 2.855 11.792 -20.309 1.00 60.28 107 SER A O 1
ATOM 826 N N . PHE A 1 108 ? 1.528 10.770 -18.812 1.00 55.19 108 PHE A N 1
ATOM 827 C CA . PHE A 1 108 ? 0.394 10.566 -19.710 1.00 55.19 108 PHE A CA 1
ATOM 828 C C . PHE A 1 108 ? -0.684 11.625 -19.422 1.00 55.19 108 PHE A C 1
ATOM 830 O O . PHE A 1 108 ? -1.312 11.566 -18.362 1.00 55.19 108 PHE A O 1
ATOM 837 N N . PRO A 1 109 ? -0.917 12.606 -20.317 1.00 51.19 109 PRO A N 1
ATOM 838 C CA . PRO A 1 109 ? -2.073 13.484 -20.181 1.00 51.19 109 PRO A CA 1
ATOM 839 C C . PRO A 1 109 ? -3.363 12.647 -20.245 1.00 51.19 109 PRO A C 1
ATOM 841 O O . PRO A 1 109 ? -3.372 11.597 -20.898 1.00 51.19 109 PRO A O 1
ATOM 844 N N . PRO A 1 110 ? -4.447 13.068 -19.567 1.00 51.88 110 PRO A N 1
ATOM 845 C CA . PRO A 1 110 ? -5.728 12.387 -19.695 1.00 51.88 110 PRO A CA 1
ATOM 846 C C . PRO A 1 110 ? -6.133 12.376 -21.172 1.00 51.88 110 PRO A C 1
ATOM 848 O O . PRO A 1 110 ? -6.103 13.414 -21.830 1.00 51.88 110 PRO A O 1
ATOM 851 N N . LEU A 1 111 ? -6.455 11.190 -21.689 1.00 54.19 111 LEU A N 1
ATOM 852 C CA . LEU A 1 111 ? -7.092 11.049 -22.994 1.00 54.19 111 LEU A CA 1
ATOM 853 C C . LEU A 1 111 ? -8.476 11.702 -22.885 1.00 54.19 111 LEU A C 1
ATOM 855 O O . LEU A 1 111 ? -9.269 11.281 -22.038 1.00 54.19 111 LEU A O 1
ATOM 859 N N . GLU A 1 112 ? -8.705 12.758 -23.670 1.00 45.22 112 GLU A N 1
ATOM 860 C CA . GLU A 1 112 ? -10.044 13.322 -23.901 1.00 45.22 112 GLU A CA 1
ATOM 861 C C . GLU A 1 112 ? -10.968 12.305 -24.582 1.00 45.22 112 GLU A C 1
ATOM 863 O O . GLU A 1 112 ? -10.478 11.537 -25.447 1.00 45.22 112 GLU A O 1
#

Radius of gyration: 17.75 Å; Cα contacts (8 Å, |Δi|>4): 56; chains: 1; bounding box: 48×30×42 Å

Nearest PDB structures (foldseek):
  7lsy-assembly1_Y  TM=8.495E-01  e=1.872E-04  Homo sapiens
  6bkg-assembly1_A  TM=8.561E-01  e=2.953E-04  Homo sapiens
  3w1g-assembly1_A  TM=7.844E-01  e=1.094E-03  Homo sapiens
  6bkf-assembly1_A  TM=7.917E-01  e=3.050E-03  Homo sapiens

Solvent-accessible surface area (backbone atoms only — not comparable to full-atom values): 6884 Å² total; per-residue (Å²): 109,71,70,61,40,72,70,45,86,50,68,68,58,37,51,52,53,53,50,52,47,47,71,69,74,41,66,97,50,78,56,64,77,55,47,40,73,75,42,53,92,72,44,76,87,62,70,85,83,84,77,49,70,65,60,51,27,51,53,49,27,62,74,70,67,48,55,78,83,35,72,64,35,46,42,48,65,44,29,66,52,73,57,97,87,40,62,96,44,45,65,35,60,70,56,48,46,47,55,56,51,52,54,50,62,76,69,51,76,83,83,129

Secondary structure (DSSP, 8-state):
-HHHHHH--SHHHHHHHHHHHHHHHSTTS-THHHHHHHSGGG--SS------HHHHHHHHHHHTT--TTSHHHHHHHTTT--STTS-TTTT-HHHHHHHHHHHHHHHSPPP-

Organism: Cocos nucifera (NCBI:txid13894)